Protein AF-A0A382K1Z7-F1 (afdb_monomer)

Mean predicted aligned error: 5.23 Å

Foldseek 3Di:
DPPPPPDFDPDPDDTDDDPVVVVVVPDDDDDCPDPVVVVVQVVVQVVVCVVVVHPDGDHDD

Structure (mmCIF, N/CA/C/O backbone):
data_AF-A0A382K1Z7-F1
#
_entry.id   AF-A0A382K1Z7-F1
#
loop_
_atom_site.group_PDB
_atom_site.id
_atom_site.type_symbol
_atom_site.label_atom_id
_atom_site.label_alt_id
_atom_site.label_comp_id
_atom_site.label_asym_id
_atom_site.label_entity_id
_atom_site.label_seq_id
_atom_site.pdbx_PDB_ins_code
_atom_site.Cartn_x
_atom_site.Cartn_y
_atom_site.Cartn_z
_atom_site.occupancy
_atom_site.B_iso_or_equiv
_atom_site.auth_seq_id
_atom_site.auth_comp_id
_atom_site.auth_asym_id
_atom_site.auth_atom_id
_atom_site.pdbx_PDB_model_num
ATOM 1 N N . MET A 1 1 ? 25.826 -20.294 2.526 1.00 46.31 1 MET A N 1
ATOM 2 C CA . MET A 1 1 ? 25.349 -18.899 2.426 1.00 46.31 1 MET A CA 1
ATOM 3 C C . MET A 1 1 ? 24.901 -18.472 3.808 1.00 46.31 1 MET A C 1
ATOM 5 O O . MET A 1 1 ? 23.971 -19.069 4.335 1.00 46.31 1 MET A O 1
ATOM 9 N N . SER A 1 2 ? 25.620 -17.549 4.445 1.00 48.31 2 SER A N 1
ATOM 10 C CA . SER A 1 2 ? 25.249 -17.036 5.765 1.00 48.31 2 SER A CA 1
ATOM 11 C C . SER A 1 2 ? 23.882 -16.367 5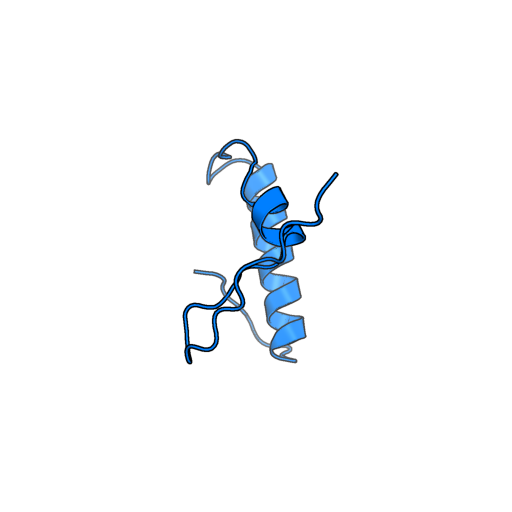.666 1.00 48.31 2 SER A C 1
ATOM 13 O O . SER A 1 2 ? 23.709 -15.434 4.885 1.00 48.31 2 SER A O 1
ATOM 15 N N . ARG A 1 3 ? 22.907 -16.861 6.430 1.00 58.34 3 ARG A N 1
ATOM 16 C CA . ARG A 1 3 ? 21.615 -16.202 6.602 1.00 58.34 3 ARG A CA 1
ATOM 17 C C . ARG A 1 3 ? 21.904 -14.887 7.322 1.00 58.34 3 ARG A C 1
ATOM 19 O O . ARG A 1 3 ? 22.165 -14.888 8.521 1.00 58.34 3 ARG A O 1
ATOM 26 N N . GLN A 1 4 ? 21.986 -13.797 6.573 1.00 62.59 4 GLN A N 1
ATOM 27 C CA . GLN A 1 4 ? 22.150 -12.473 7.150 1.00 62.59 4 GLN A CA 1
ATOM 28 C C . GLN A 1 4 ? 20.835 -12.187 7.878 1.00 62.59 4 GLN A C 1
ATOM 30 O O . GLN A 1 4 ? 19.792 -12.064 7.243 1.00 62.59 4 GLN A O 1
ATOM 35 N N . LEU A 1 5 ? 20.856 -12.261 9.210 1.00 65.88 5 LEU A N 1
ATOM 36 C CA . LEU A 1 5 ? 19.687 -11.947 10.026 1.00 65.88 5 LEU A CA 1
ATOM 37 C C . LEU A 1 5 ? 19.333 -10.486 9.745 1.00 65.88 5 LEU A C 1
ATOM 39 O O . LEU A 1 5 ? 20.189 -9.614 9.906 1.00 65.88 5 LEU A O 1
ATOM 43 N N . GLU A 1 6 ? 18.109 -10.234 9.276 1.00 75.19 6 GLU A N 1
ATOM 44 C CA . GLU A 1 6 ? 17.607 -8.868 9.143 1.00 75.19 6 GLU A CA 1
ATOM 45 C C . GLU A 1 6 ? 17.751 -8.162 10.493 1.00 75.19 6 GLU A C 1
ATOM 47 O O . GLU A 1 6 ? 17.403 -8.710 11.542 1.00 75.19 6 GLU A O 1
ATOM 52 N N . TYR A 1 7 ? 18.309 -6.952 10.470 1.00 86.81 7 TYR A N 1
ATOM 53 C CA . TYR A 1 7 ? 18.412 -6.127 11.663 1.00 86.81 7 TYR A CA 1
ATOM 54 C C . TYR A 1 7 ? 17.004 -5.810 12.172 1.00 86.81 7 TYR A C 1
ATOM 56 O O . TYR A 1 7 ? 16.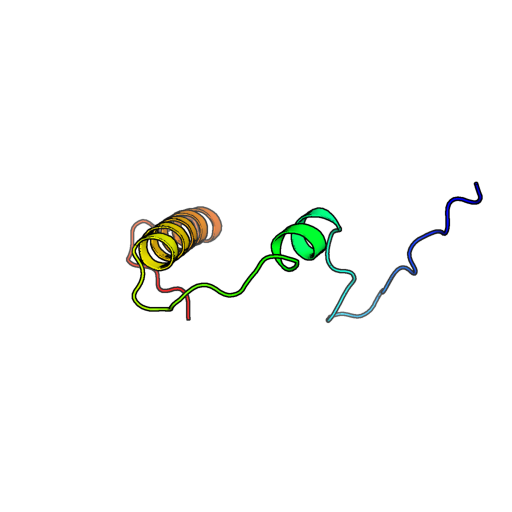237 -5.145 11.477 1.00 86.81 7 TYR A O 1
ATOM 64 N N . LEU A 1 8 ? 16.668 -6.294 13.369 1.00 91.12 8 LEU A N 1
ATOM 65 C CA . LEU A 1 8 ? 15.362 -6.083 13.983 1.00 91.12 8 LEU A CA 1
ATOM 66 C C . LEU A 1 8 ? 15.258 -4.661 14.552 1.00 91.12 8 LEU A C 1
ATOM 68 O O . LEU A 1 8 ? 15.908 -4.323 15.542 1.00 91.12 8 LEU A O 1
ATOM 72 N N . VAL A 1 9 ? 14.406 -3.841 13.942 1.00 94.12 9 VAL A N 1
ATOM 73 C CA . VAL A 1 9 ? 14.112 -2.468 14.360 1.00 94.12 9 VAL A CA 1
ATOM 74 C C . VAL A 1 9 ? 13.020 -2.488 15.435 1.00 94.12 9 VAL A C 1
ATOM 76 O O . VAL A 1 9 ? 11.847 -2.693 15.133 1.00 94.12 9 VAL A O 1
ATOM 79 N N . MET A 1 10 ? 13.404 -2.234 16.690 1.00 94.56 10 MET A N 1
ATOM 80 C CA . MET A 1 10 ? 12.508 -2.211 17.864 1.00 94.56 10 MET A CA 1
ATOM 81 C C . MET A 1 10 ? 12.121 -0.782 18.293 1.00 94.56 10 MET A C 1
ATOM 83 O O . MET A 1 10 ? 12.077 -0.464 19.480 1.00 94.56 10 MET A O 1
ATOM 87 N N . LEU A 1 11 ? 11.891 0.103 17.323 1.00 94.25 11 LEU A N 1
ATOM 88 C CA . LEU A 1 11 ? 11.399 1.468 17.546 1.00 94.25 11 LEU A CA 1
ATOM 89 C C . LEU A 1 11 ? 9.860 1.493 17.461 1.00 94.25 11 LEU A C 1
ATOM 91 O O . LEU A 1 11 ? 9.285 0.629 16.800 1.00 94.25 11 LEU A O 1
ATOM 95 N N . PRO A 1 12 ? 9.166 2.486 18.053 1.00 94.88 12 PRO A N 1
ATOM 96 C CA . PRO A 1 12 ? 7.709 2.624 17.914 1.00 94.88 12 PRO A CA 1
ATOM 97 C C . PRO A 1 12 ? 7.253 2.975 16.483 1.00 94.88 12 PRO A C 1
ATOM 99 O O . PRO A 1 12 ? 6.057 3.037 16.214 1.00 94.88 12 PRO A O 1
ATOM 102 N N . GLY A 1 13 ? 8.195 3.215 15.571 1.00 93.75 13 GLY A N 1
ATOM 103 C CA . GLY A 1 13 ? 7.957 3.546 14.173 1.00 93.75 13 GLY A CA 1
ATOM 104 C C . GLY A 1 13 ? 9.015 4.529 13.659 1.00 93.75 13 GLY A C 1
ATOM 105 O O . GLY A 1 13 ? 9.374 5.449 14.399 1.00 93.75 13 GLY A O 1
ATOM 106 N N . PRO A 1 14 ? 9.521 4.368 12.420 1.00 94.38 14 PRO A N 1
ATOM 107 C CA . PRO A 1 14 ? 9.287 3.245 11.501 1.00 94.38 14 PRO A CA 1
ATOM 108 C C . PRO A 1 14 ? 9.929 1.926 11.986 1.00 94.38 14 PRO A C 1
ATOM 110 O O . PRO A 1 14 ? 10.856 1.937 12.793 1.00 94.38 14 PRO A O 1
ATOM 113 N N . THR A 1 15 ? 9.431 0.791 11.487 1.00 93.69 15 THR A N 1
ATOM 114 C CA . THR A 1 15 ? 9.962 -0.569 11.726 1.00 93.69 15 THR A CA 1
ATOM 115 C C . THR A 1 15 ? 10.342 -1.240 10.398 1.00 93.69 15 THR A C 1
ATOM 117 O O . THR A 1 15 ? 10.184 -0.642 9.332 1.00 93.69 15 THR A O 1
ATOM 120 N N . ASN A 1 16 ? 10.879 -2.467 10.430 1.00 93.44 16 ASN A N 1
ATOM 121 C CA . ASN A 1 16 ? 11.190 -3.215 9.207 1.00 93.44 16 ASN A CA 1
ATOM 122 C C . ASN A 1 16 ? 9.938 -3.415 8.336 1.00 93.44 16 ASN A C 1
ATOM 124 O O . ASN A 1 16 ? 8.909 -3.904 8.803 1.00 93.44 16 ASN A O 1
ATOM 128 N N . VAL A 1 17 ? 10.053 -3.099 7.047 1.00 93.44 17 VAL A N 1
ATOM 129 C CA . VAL A 1 17 ? 9.017 -3.387 6.050 1.00 93.44 17 VAL A CA 1
ATOM 130 C C . VAL A 1 17 ? 9.114 -4.865 5.648 1.00 93.44 17 VAL A C 1
ATOM 132 O O . VAL A 1 17 ? 10.210 -5.313 5.318 1.00 93.44 17 VAL A O 1
ATOM 135 N N . PRO A 1 18 ? 8.012 -5.640 5.629 1.00 93.12 18 PRO A N 1
ATOM 136 C CA . PRO A 1 18 ? 8.054 -7.029 5.180 1.00 93.12 18 PRO A CA 1
ATOM 137 C C . PRO A 1 18 ? 8.558 -7.161 3.735 1.00 93.12 18 PRO A C 1
ATOM 139 O O . PRO A 1 18 ? 8.103 -6.433 2.853 1.00 93.12 18 PRO A O 1
ATOM 142 N N . GLU A 1 19 ? 9.395 -8.163 3.462 1.00 92.44 19 GLU A N 1
ATOM 143 C CA . GLU A 1 19 ? 10.002 -8.419 2.140 1.00 92.44 19 GLU A CA 1
ATOM 144 C C . GLU A 1 19 ? 8.986 -8.440 0.981 1.00 92.44 19 GLU A C 1
ATOM 146 O O . GLU A 1 19 ? 9.241 -7.910 -0.101 1.00 92.44 19 GLU A O 1
ATOM 151 N N . ARG A 1 20 ? 7.781 -8.990 1.199 1.00 96.06 20 ARG A N 1
ATOM 152 C CA . ARG A 1 20 ? 6.723 -9.007 0.168 1.00 96.06 20 ARG A CA 1
ATOM 153 C C . ARG A 1 20 ? 6.298 -7.602 -0.279 1.00 96.06 20 ARG A C 1
ATOM 155 O O . ARG A 1 20 ? 5.892 -7.432 -1.422 1.00 96.06 20 ARG A O 1
ATOM 162 N N . ILE A 1 21 ? 6.359 -6.622 0.624 1.00 95.62 21 ILE A N 1
ATOM 163 C CA . ILE A 1 21 ? 5.994 -5.230 0.350 1.00 95.62 21 ILE A CA 1
ATOM 164 C C . ILE A 1 21 ? 7.141 -4.532 -0.378 1.00 95.62 21 ILE A C 1
ATOM 166 O O . ILE A 1 21 ? 6.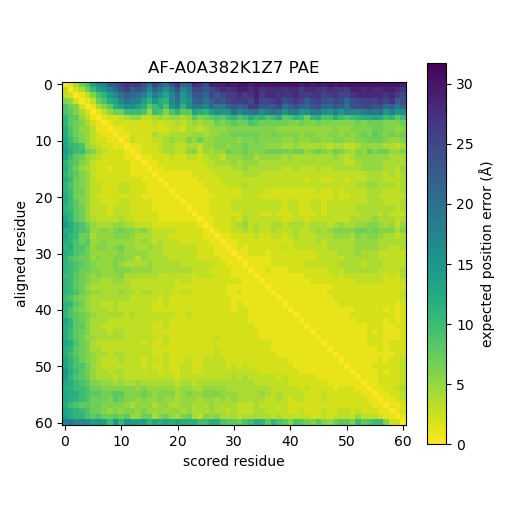887 -3.860 -1.369 1.00 95.62 21 ILE A O 1
ATOM 170 N N . LEU A 1 22 ? 8.394 -4.766 0.030 1.00 94.19 22 LEU A N 1
ATOM 171 C CA . LEU A 1 22 ? 9.568 -4.243 -0.684 1.00 94.19 22 LEU A CA 1
ATOM 172 C C . LEU A 1 22 ? 9.575 -4.677 -2.154 1.00 94.19 22 LEU A C 1
ATOM 174 O O . LEU A 1 22 ? 9.809 -3.862 -3.043 1.00 94.19 22 LEU A O 1
ATOM 178 N N . ARG A 1 23 ? 9.235 -5.942 -2.425 1.00 95.06 23 ARG A N 1
ATOM 179 C CA . ARG A 1 23 ? 9.084 -6.449 -3.797 1.00 95.06 23 ARG A CA 1
ATOM 180 C C . ARG A 1 23 ? 7.940 -5.789 -4.556 1.00 95.06 23 ARG A C 1
ATOM 182 O O . ARG A 1 23 ? 8.108 -5.483 -5.728 1.00 95.06 23 ARG A O 1
ATOM 189 N N . ALA A 1 24 ? 6.805 -5.552 -3.899 1.00 94.38 24 ALA A N 1
ATOM 190 C CA . ALA A 1 24 ? 5.672 -4.856 -4.510 1.00 94.38 24 ALA A CA 1
ATOM 191 C C . ALA A 1 24 ? 5.988 -3.383 -4.827 1.00 94.38 24 ALA A C 1
ATOM 193 O O . ALA A 1 24 ? 5.454 -2.843 -5.787 1.00 94.38 24 ALA A O 1
ATOM 194 N N . MET A 1 25 ? 6.877 -2.746 -4.057 1.00 94.50 25 MET A N 1
ATOM 195 C CA . MET A 1 25 ? 7.374 -1.394 -4.341 1.00 94.50 25 MET A CA 1
ATOM 196 C C . MET A 1 25 ? 8.395 -1.363 -5.489 1.00 94.50 25 MET A C 1
ATOM 198 O O . MET A 1 25 ? 8.608 -0.311 -6.086 1.00 94.50 25 MET A O 1
ATOM 202 N N . TYR A 1 26 ? 9.032 -2.495 -5.809 1.00 96.00 26 TYR A N 1
ATOM 203 C CA . TYR A 1 26 ? 10.028 -2.611 -6.876 1.00 96.00 26 TYR A CA 1
ATOM 204 C C . TYR A 1 26 ? 9.374 -2.911 -8.234 1.00 96.00 26 TYR A C 1
ATOM 206 O O . TYR A 1 26 ? 9.656 -3.918 -8.884 1.00 96.00 26 TYR A O 1
ATOM 214 N N . VAL A 1 27 ? 8.470 -2.033 -8.660 1.00 91.69 27 VAL A N 1
ATOM 215 C CA . VAL A 1 27 ? 7.788 -2.105 -9.960 1.00 91.69 27 VAL A CA 1
ATOM 216 C C . VAL A 1 27 ? 7.876 -0.752 -10.677 1.00 91.69 27 VAL A C 1
ATOM 218 O O . VAL A 1 27 ? 8.053 0.274 -10.015 1.00 91.69 27 VAL A O 1
ATOM 221 N N . PRO A 1 28 ? 7.791 -0.704 -12.021 1.00 94.81 28 PRO A N 1
ATOM 222 C CA . PRO A 1 28 ? 7.754 0.560 -12.752 1.00 94.81 28 PRO A CA 1
ATOM 223 C C . PRO A 1 28 ? 6.587 1.446 -12.305 1.00 94.81 28 PRO A C 1
ATOM 225 O O . PRO A 1 28 ? 5.501 0.956 -12.004 1.00 94.81 28 PRO A O 1
ATOM 228 N N . MET A 1 29 ? 6.802 2.762 -12.302 1.00 94.94 29 MET A N 1
ATOM 229 C CA . MET A 1 29 ? 5.724 3.715 -12.039 1.00 94.94 29 MET A CA 1
ATOM 230 C C . MET A 1 29 ? 4.661 3.635 -13.138 1.00 94.94 29 MET A C 1
ATOM 232 O O . MET A 1 29 ? 4.992 3.583 -14.324 1.00 94.94 29 MET A O 1
ATOM 236 N N . ILE A 1 30 ? 3.397 3.692 -12.731 1.00 95.19 30 ILE A N 1
ATOM 237 C CA . ILE A 1 30 ? 2.239 3.736 -13.628 1.00 95.19 30 ILE A CA 1
ATOM 238 C C . ILE A 1 30 ? 1.679 5.158 -13.722 1.00 95.19 30 ILE A C 1
ATOM 240 O O . ILE A 1 30 ? 1.915 6.004 -12.856 1.00 95.19 30 ILE A O 1
ATOM 244 N N . ASN A 1 31 ? 0.944 5.446 -14.794 1.00 97.00 31 ASN A N 1
ATOM 245 C CA . ASN A 1 31 ? 0.313 6.747 -14.985 1.00 97.00 31 ASN A CA 1
ATOM 246 C C . ASN A 1 31 ? -0.928 6.868 -14.085 1.00 97.00 31 ASN A C 1
ATOM 248 O O . ASN A 1 31 ? -1.821 6.040 -14.150 1.00 97.00 31 ASN A O 1
ATOM 252 N N . HIS A 1 32 ? -1.050 7.949 -13.316 1.00 94.56 32 HIS A N 1
ATOM 253 C CA . HIS A 1 32 ? -2.226 8.215 -12.471 1.00 94.56 32 HIS A CA 1
ATOM 254 C C . HIS A 1 32 ? -3.583 8.298 -13.209 1.00 94.56 32 HIS A C 1
ATOM 256 O O . HIS A 1 32 ? -4.621 8.380 -12.562 1.00 94.56 32 HIS A O 1
ATOM 262 N N . ARG A 1 33 ? -3.594 8.344 -14.548 1.00 95.69 33 ARG A N 1
ATOM 263 C CA . ARG A 1 33 ? -4.814 8.326 -15.377 1.00 95.69 33 ARG A CA 1
ATOM 264 C C . ARG A 1 33 ? -4.967 7.066 -16.229 1.00 95.69 33 ARG A C 1
ATOM 266 O O . ARG A 1 33 ? -5.841 7.052 -17.088 1.00 95.69 33 ARG A O 1
ATOM 273 N N . SER A 1 34 ? -4.093 6.070 -16.083 1.00 97.38 34 SER A N 1
ATOM 274 C CA . SER A 1 34 ? -4.248 4.806 -16.809 1.00 97.38 34 SER A CA 1
ATOM 275 C C . SER A 1 34 ? -5.239 3.886 -16.112 1.00 97.38 34 SER A C 1
ATOM 277 O O . SER A 1 34 ? -5.401 3.954 -14.894 1.00 97.38 34 SER A O 1
ATOM 279 N N . ASP A 1 35 ? -5.820 2.971 -16.882 1.00 98.06 35 ASP A N 1
ATOM 280 C CA . ASP A 1 35 ? -6.722 1.938 -16.367 1.00 98.06 35 ASP A CA 1
ATOM 281 C C . ASP A 1 35 ? -6.040 1.091 -15.274 1.00 98.06 35 ASP A C 1
ATOM 283 O O . ASP A 1 35 ? -6.641 0.848 -14.233 1.00 98.06 35 ASP A O 1
ATOM 287 N N . ASP A 1 36 ? -4.741 0.787 -15.427 1.00 96.25 36 ASP A N 1
ATOM 288 C CA . ASP A 1 36 ? -3.937 0.087 -14.408 1.00 96.25 36 ASP A CA 1
ATOM 289 C C . ASP A 1 36 ? -3.951 0.787 -13.034 1.00 96.25 36 ASP A C 1
ATOM 291 O O . ASP A 1 36 ? -3.901 0.138 -11.989 1.00 96.25 36 ASP A O 1
ATOM 295 N N . PHE A 1 37 ? -3.991 2.126 -13.013 1.00 96.25 37 PHE A N 1
ATOM 296 C CA . PHE A 1 37 ? -4.038 2.879 -11.759 1.00 96.25 37 PHE A CA 1
ATOM 297 C C . PHE A 1 37 ? -5.440 2.858 -11.156 1.00 96.25 37 PHE A C 1
ATOM 299 O O . PHE A 1 37 ? -5.566 2.762 -9.937 1.00 96.25 37 PHE A O 1
ATOM 306 N N . VAL A 1 38 ? -6.478 2.927 -11.994 1.00 96.69 38 VAL A N 1
ATOM 307 C CA . VAL A 1 38 ? -7.872 2.820 -11.548 1.00 96.69 38 VAL A CA 1
ATOM 308 C C . VAL A 1 38 ? -8.095 1.471 -10.865 1.00 96.69 38 VAL A C 1
ATOM 310 O O . VAL A 1 38 ? -8.552 1.450 -9.725 1.00 96.69 38 VAL A O 1
ATOM 313 N N . GLU A 1 39 ? -7.665 0.371 -11.491 1.00 97.06 39 GLU A N 1
ATOM 314 C CA . GLU A 1 39 ? -7.777 -0.978 -10.919 1.00 97.06 39 GLU A CA 1
ATOM 315 C C . GLU A 1 39 ? -7.029 -1.098 -9.580 1.00 9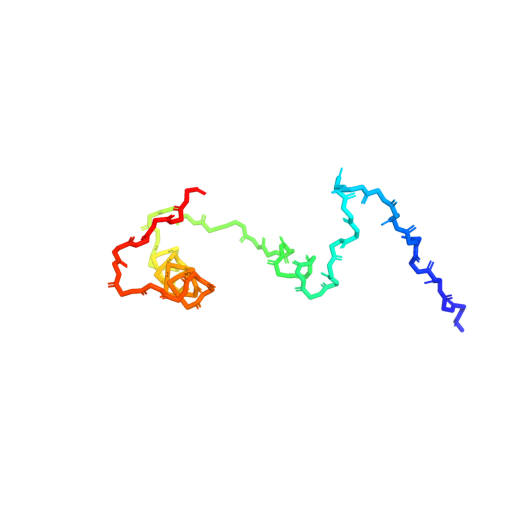7.06 39 GLU A C 1
ATOM 317 O O . GLU A 1 39 ? -7.581 -1.583 -8.588 1.00 97.06 39 GLU A O 1
ATOM 322 N N . LEU A 1 40 ? -5.787 -0.599 -9.515 1.00 96.00 40 LEU A N 1
ATOM 323 C CA . LEU A 1 40 ? -5.000 -0.590 -8.280 1.00 96.00 40 LEU A CA 1
ATOM 324 C C . LEU A 1 40 ? -5.693 0.209 -7.164 1.00 96.00 40 LEU A C 1
ATOM 326 O O . LEU A 1 40 ? -5.699 -0.220 -6.007 1.00 96.00 40 LEU A O 1
ATOM 330 N N . TYR A 1 41 ? -6.243 1.378 -7.491 1.00 96.81 41 TYR A N 1
ATOM 331 C CA . TYR A 1 41 ? -6.878 2.263 -6.521 1.00 96.81 41 TYR A CA 1
ATOM 332 C C . TYR A 1 41 ? -8.175 1.665 -5.969 1.00 96.81 41 TYR A C 1
ATOM 334 O O . TYR A 1 41 ? -8.379 1.667 -4.754 1.00 96.81 41 TYR A O 1
ATOM 342 N N . GLU A 1 42 ? -9.022 1.108 -6.836 1.00 96.88 42 GLU A N 1
ATOM 343 C CA . GLU A 1 42 ? -10.267 0.441 -6.439 1.00 96.88 42 GLU A CA 1
ATOM 344 C C . GLU A 1 42 ? -9.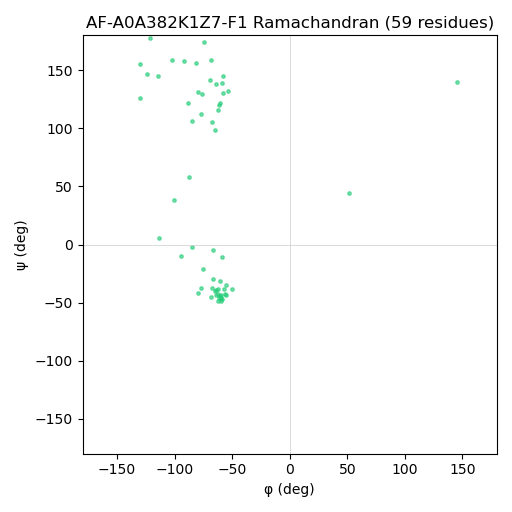994 -0.751 -5.508 1.00 96.88 42 GLU A C 1
ATOM 346 O O . GLU A 1 42 ? -10.618 -0.869 -4.449 1.00 96.88 42 GLU A O 1
ATOM 351 N N . ASP A 1 43 ? -8.996 -1.583 -5.826 1.00 97.12 43 ASP A N 1
ATOM 352 C CA . ASP A 1 43 ? -8.573 -2.688 -4.957 1.00 97.12 43 ASP A CA 1
ATOM 353 C C . ASP A 1 43 ? -8.048 -2.194 -3.594 1.00 97.12 43 ASP A C 1
ATOM 355 O O . ASP A 1 43 ? -8.345 -2.794 -2.552 1.00 97.12 43 ASP A O 1
ATOM 359 N N . CYS A 1 44 ? -7.314 -1.074 -3.565 1.00 96.94 44 CYS A N 1
ATOM 360 C CA . CYS A 1 44 ? -6.880 -0.446 -2.316 1.00 96.94 44 CYS A CA 1
ATOM 361 C C . CYS A 1 44 ? -8.072 0.007 -1.464 1.00 96.94 44 CYS A C 1
ATOM 363 O O . CYS A 1 44 ? -8.125 -0.338 -0.281 1.00 96.94 44 CYS A O 1
ATOM 365 N N . VAL A 1 45 ? -9.044 0.709 -2.055 1.00 97.75 45 VAL A N 1
ATOM 366 C CA . VAL A 1 45 ? -10.241 1.206 -1.355 1.00 97.75 45 VAL A CA 1
ATOM 367 C C . VAL A 1 45 ? -11.037 0.055 -0.740 1.00 97.75 45 VAL A C 1
ATOM 369 O O . VAL A 1 45 ? -11.362 0.093 0.451 1.00 97.75 45 VAL A O 1
ATOM 372 N N . GLU A 1 46 ? -11.284 -1.013 -1.499 1.00 97.62 46 GLU A N 1
ATOM 373 C CA . GLU A 1 46 ? -12.028 -2.180 -1.013 1.00 97.62 46 GLU A CA 1
ATOM 374 C C . GLU A 1 46 ? -11.300 -2.908 0.125 1.00 97.62 46 GLU A C 1
ATOM 376 O O . GLU A 1 46 ? -11.908 -3.338 1.113 1.00 97.62 46 GLU A O 1
ATOM 381 N N . LYS A 1 47 ? -9.970 -3.023 0.046 1.00 97.19 47 LYS A N 1
ATOM 382 C CA . LYS A 1 47 ? -9.160 -3.577 1.141 1.00 97.19 47 LYS A CA 1
ATOM 383 C C . LYS A 1 47 ? -9.160 -2.666 2.364 1.00 97.19 47 LYS A C 1
ATOM 385 O O . LYS A 1 47 ? -9.222 -3.176 3.483 1.00 97.19 47 LYS A O 1
ATOM 390 N N . THR A 1 48 ? -9.141 -1.349 2.184 1.00 97.50 48 THR A N 1
ATOM 391 C CA . THR A 1 48 ? -9.257 -0.384 3.281 1.00 97.50 48 THR A CA 1
ATOM 392 C C . THR A 1 48 ? -10.598 -0.530 4.001 1.00 97.50 48 THR A C 1
ATOM 394 O O . THR A 1 48 ? -10.599 -0.648 5.228 1.00 97.50 48 THR A O 1
ATOM 397 N N . LYS A 1 49 ? -11.721 -0.636 3.274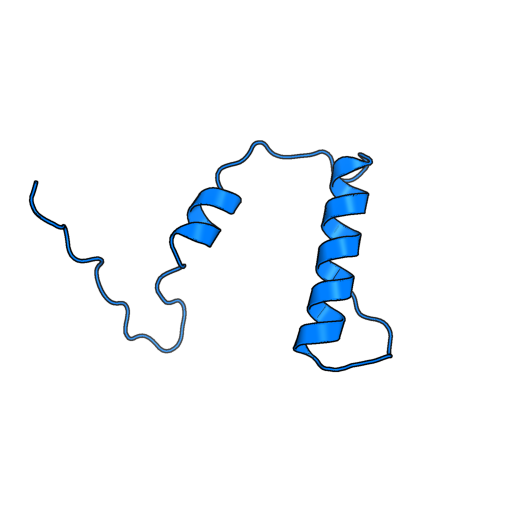 1.00 97.94 49 LYS A N 1
ATOM 398 C CA . LYS A 1 49 ? -13.045 -0.899 3.873 1.00 97.94 49 LYS A CA 1
ATOM 399 C C . LYS A 1 49 ? -13.038 -2.171 4.727 1.00 97.94 49 LYS A C 1
ATOM 401 O O . LYS A 1 49 ? -13.515 -2.153 5.861 1.00 97.94 49 LYS A O 1
ATOM 406 N N . LYS A 1 50 ? -12.406 -3.246 4.237 1.00 97.56 50 LYS A N 1
ATOM 407 C CA . LYS A 1 50 ? -12.248 -4.515 4.978 1.00 97.56 50 LYS A CA 1
ATOM 408 C C . LYS A 1 50 ? -11.403 -4.371 6.245 1.00 97.56 50 LYS A C 1
ATOM 410 O O . LYS A 1 50 ? -11.782 -4.916 7.277 1.00 97.56 50 LYS A O 1
ATOM 415 N N . VAL A 1 51 ? -10.281 -3.648 6.190 1.00 97.31 51 VAL A N 1
ATOM 416 C CA . VAL A 1 51 ? -9.403 -3.417 7.357 1.00 97.31 51 VAL A CA 1
ATOM 417 C C . VAL A 1 51 ? -10.133 -2.645 8.454 1.00 97.31 51 VAL A C 1
ATOM 419 O O . VAL A 1 51 ? -10.025 -3.002 9.625 1.00 97.31 51 VAL A O 1
ATOM 422 N N . PHE A 1 52 ? -10.893 -1.617 8.077 1.00 97.31 52 PHE A N 1
ATOM 423 C CA . PHE A 1 52 ? -11.663 -0.802 9.018 1.00 97.31 52 PHE A CA 1
ATOM 424 C C . PHE A 1 52 ? -13.043 -1.381 9.357 1.00 97.31 52 PHE A C 1
ATOM 426 O O . PHE A 1 52 ? -13.741 -0.804 10.186 1.00 97.31 52 PHE A O 1
ATOM 433 N N . MET A 1 53 ? -13.428 -2.513 8.753 1.00 98.19 53 MET A N 1
ATOM 434 C CA . MET A 1 53 ? -14.726 -3.175 8.942 1.00 98.19 53 MET A CA 1
ATOM 435 C C . MET A 1 53 ? -15.916 -2.222 8.742 1.00 98.19 53 MET A C 1
ATOM 437 O O . MET A 1 53 ? -16.849 -2.201 9.542 1.00 98.19 53 MET A O 1
ATOM 441 N N . THR A 1 54 ? -15.864 -1.405 7.689 1.00 97.44 54 THR A N 1
ATOM 442 C CA . THR A 1 54 ? -16.886 -0.392 7.398 1.00 97.44 54 THR A CA 1
ATOM 443 C C . THR A 1 54 ? -17.644 -0.702 6.112 1.00 97.44 54 THR A C 1
ATOM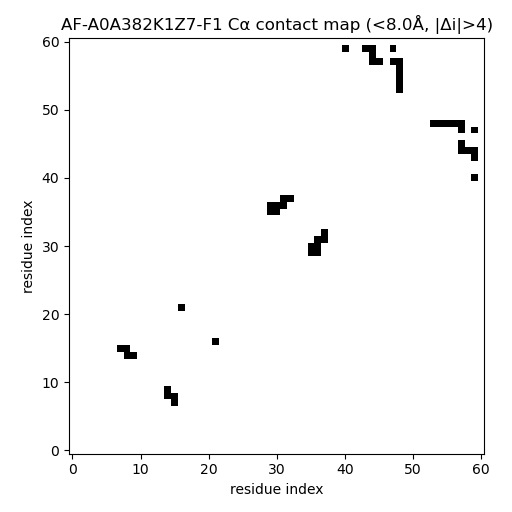 445 O O . THR A 1 54 ? -17.073 -1.200 5.144 1.00 97.44 54 THR A O 1
ATOM 448 N N . GLU A 1 55 ? -18.932 -0.362 6.107 1.00 96.12 55 GLU A N 1
ATOM 449 C CA . GLU A 1 55 ? -19.787 -0.332 4.911 1.00 96.12 55 GLU A CA 1
ATOM 450 C C . GLU A 1 55 ? -19.850 1.072 4.284 1.00 96.12 55 GLU A C 1
ATOM 452 O O . GLU A 1 55 ? -20.377 1.245 3.188 1.00 96.12 55 GLU A O 1
ATOM 457 N N . GLY A 1 56 ? -19.322 2.087 4.980 1.00 95.75 56 GLY A N 1
ATOM 458 C CA . GLY A 1 56 ? -19.257 3.459 4.487 1.00 95.75 56 GLY A CA 1
ATOM 459 C C . 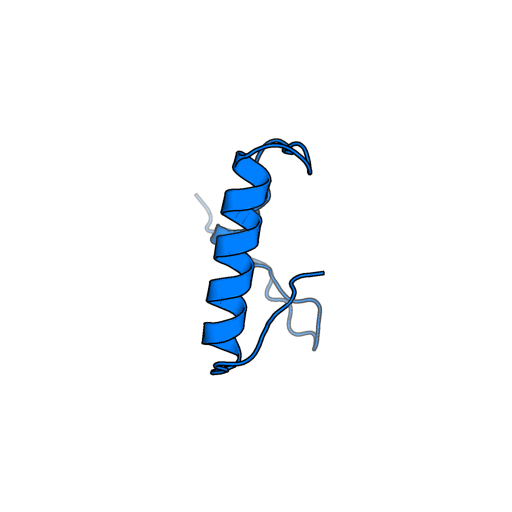GLY A 1 56 ? -18.185 3.657 3.415 1.00 95.75 56 GLY A C 1
ATOM 460 O O . GLY A 1 56 ? -17.377 2.770 3.133 1.00 95.75 56 GLY A O 1
ATOM 461 N N . GLU A 1 57 ? -18.151 4.854 2.832 1.00 95.25 57 GLU A N 1
ATOM 462 C CA . GLU A 1 57 ? -17.131 5.187 1.838 1.00 95.25 57 GLU A CA 1
ATOM 463 C C . GLU A 1 57 ? -15.735 5.304 2.454 1.00 95.25 57 GLU A C 1
ATOM 465 O O . GLU A 1 57 ? -15.557 5.833 3.553 1.00 95.25 57 GLU A O 1
ATOM 470 N N . ALA A 1 58 ? -14.738 4.816 1.717 1.00 95.31 58 ALA A N 1
ATOM 471 C CA . ALA A 1 58 ? -13.331 4.915 2.073 1.00 95.31 58 ALA A CA 1
ATOM 472 C C . ALA A 1 58 ? -12.568 5.595 0.939 1.00 95.31 58 ALA A C 1
ATOM 474 O O . ALA A 1 58 ? -12.900 5.435 -0.233 1.00 95.31 58 ALA A O 1
ATOM 475 N N . VAL A 1 59 ? -11.537 6.348 1.306 1.00 94.44 59 VAL A N 1
ATOM 476 C CA . VAL A 1 59 ? -10.668 7.052 0.365 1.00 94.44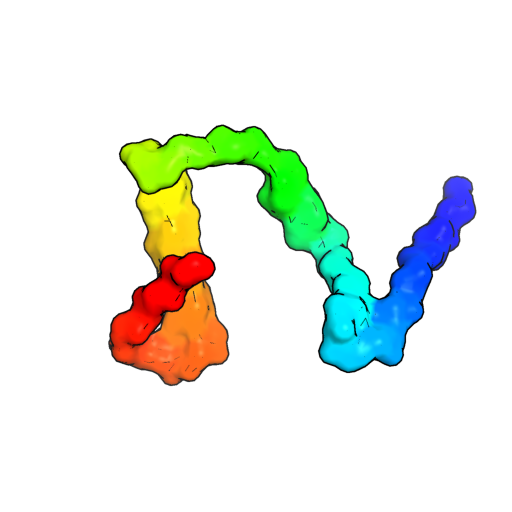 59 VAL A CA 1
ATOM 477 C C . VAL A 1 59 ? -9.229 6.717 0.726 1.00 94.44 59 VAL A C 1
ATOM 479 O O . VAL A 1 59 ? -8.819 6.896 1.874 1.00 94.44 59 VAL A O 1
ATOM 482 N N . CYS A 1 60 ? -8.468 6.233 -0.252 1.00 90.44 60 CYS A N 1
ATOM 483 C CA . CYS A 1 60 ? -7.017 6.122 -0.151 1.00 90.44 60 CYS A CA 1
ATOM 484 C C . CYS A 1 60 ? -6.414 7.451 -0.642 1.00 90.44 60 CYS A C 1
ATOM 486 O O . CYS A 1 60 ? -6.730 7.876 -1.754 1.00 90.44 60 CYS A O 1
ATOM 488 N N . LEU A 1 61 ? -5.628 8.134 0.198 1.00 75.62 61 LEU A N 1
ATOM 489 C CA . LEU A 1 61 ? -4.968 9.413 -0.118 1.00 75.62 61 LEU A CA 1
ATOM 490 C C . LEU A 1 61 ? -3.484 9.216 -0.431 1.00 75.62 61 LEU A C 1
ATOM 492 O O . LEU A 1 61 ? -2.875 8.326 0.206 1.00 75.62 61 LEU A O 1
#

Secondary structure (DSSP, 8-state):
----------SSSS-PPPHHHHHHHSSPPPPTTSHHHHHHHHHHHHHHHHHHT-SS-----

pLDDT: mean 91.48, std 11.5, range [46.31, 98.19]

Solvent-accessible surface area (backbone atoms only — not comparable to full-atom values): 4158 Å² total; per-residue (Å²): 131,84,81,77,74,76,81,81,54,89,53,103,64,80,55,76,77,58,66,74,54,58,55,67,67,70,59,84,88,76,54,90,84,37,69,73,39,52,56,51,49,53,55,49,28,56,50,48,25,61,76,69,71,48,92,64,92,63,81,81,128

Radius of gyration: 16.33 Å; Cα contacts (8 Å, |Δi|>4): 25; chains: 1; bounding box: 45×28×35 Å

Organism: NCBI:txid408172

Sequence (61 aa):
MSRQLEYLVMLPGPTNVPERILRAMYVPMINHRSDDFVELYEDCVEKTKKVFMTEGEAVCL

InterPro domains:
  IPR015421 Pyridoxal phosphate-dependent transferase, major domain [G3DSA:3.40.640.10] (18-60)
  IPR015424 Pyridoxal phosphate-dependent transferase [SSF53383] (8-57)